Protein AF-A0A383AH98-F1 (afdb_monomer_lite)

Foldseek 3Di:
DDPQLVLQLVQLVVDPVSVVLLLQDAFPVSSCVVVVVVVDQDTNPGGPVNDDPVSRVSRRVSSNVSPAHPVRHDPVPCPDD

Secondary structure (DSSP, 8-state):
--HHHHHHHHHHHT-HHHHHHHTT-SSHHHHHHHHHTTT--EETTEEGGG--HHHHHHHHHHHHTTS-BTTB--TTT----

Structure (mmCIF, N/CA/C/O backbone):
data_AF-A0A383AH98-F1
#
_entry.id   AF-A0A383AH98-F1
#
loop_
_atom_site.group_PDB
_atom_site.id
_atom_site.type_symbol
_atom_site.label_atom_id
_atom_site.label_alt_id
_atom_site.label_comp_id
_atom_site.label_asym_id
_atom_site.label_entity_id
_atom_site.label_seq_id
_atom_site.pdbx_PDB_ins_code
_atom_site.Cartn_x
_atom_site.Cartn_y
_atom_site.Cartn_z
_atom_site.occupancy
_atom_site.B_iso_or_equiv
_atom_site.auth_seq_id
_atom_site.auth_comp_id
_atom_site.auth_asym_id
_atom_site.auth_atom_id
_atom_site.pdbx_PDB_model_num
ATOM 1 N N . MET A 1 1 ? -1.024 -2.068 14.967 1.00 74.94 1 MET A N 1
ATOM 2 C CA . MET A 1 1 ? -0.560 -2.748 13.728 1.00 74.94 1 MET A CA 1
ATOM 3 C C . MET A 1 1 ? -1.217 -4.105 13.675 1.00 74.94 1 MET A C 1
ATOM 5 O O . MET A 1 1 ? -0.845 -5.007 14.426 1.00 74.94 1 MET A O 1
ATOM 9 N N . THR A 1 2 ? -2.198 -4.224 12.796 1.00 94.56 2 THR A N 1
ATOM 10 C CA . THR A 1 2 ? -3.004 -5.427 12.621 1.00 94.56 2 THR A CA 1
ATOM 11 C C . THR A 1 2 ? -2.326 -6.414 11.647 1.00 94.56 2 THR A C 1
ATOM 13 O O . THR A 1 2 ? -1.371 -6.060 10.943 1.00 94.56 2 THR A O 1
ATOM 16 N N . PRO A 1 3 ? -2.835 -7.655 11.537 1.00 96.31 3 PRO A N 1
ATOM 17 C CA . PRO A 1 3 ? -2.411 -8.586 10.495 1.00 96.31 3 PRO A CA 1
ATOM 18 C C . PRO A 1 3 ? -2.741 -8.140 9.060 1.00 96.31 3 PRO A C 1
ATOM 20 O O . PRO A 1 3 ? -2.013 -8.527 8.146 1.00 96.31 3 PRO A O 1
ATOM 23 N N . LEU A 1 4 ? -3.819 -7.375 8.844 1.00 97.00 4 LEU A N 1
ATOM 24 C CA . LEU A 1 4 ? -4.246 -6.937 7.508 1.00 97.00 4 LEU A CA 1
ATOM 25 C C . LEU A 1 4 ? -3.317 -5.848 6.978 1.00 97.00 4 LEU A C 1
ATOM 27 O O . LEU A 1 4 ? -2.693 -6.030 5.931 1.00 97.00 4 LEU A O 1
ATOM 31 N N . ALA A 1 5 ? -3.120 -4.790 7.763 1.00 96.88 5 ALA A N 1
ATOM 32 C CA . ALA A 1 5 ? -2.227 -3.691 7.421 1.00 96.88 5 ALA A CA 1
ATOM 33 C C . ALA A 1 5 ? -0.784 -4.169 7.167 1.00 96.88 5 ALA A C 1
ATOM 35 O O . ALA A 1 5 ? -0.128 -3.720 6.230 1.00 96.88 5 ALA A O 1
ATOM 36 N N . LEU A 1 6 ? -0.307 -5.164 7.932 1.00 97.62 6 LEU A N 1
ATOM 37 C CA . LEU A 1 6 ? 1.005 -5.787 7.715 1.00 97.62 6 LEU A CA 1
ATOM 38 C C . LEU A 1 6 ? 1.101 -6.565 6.389 1.00 97.62 6 LEU A C 1
ATOM 40 O O . LEU A 1 6 ? 2.170 -6.626 5.782 1.00 97.62 6 LEU A O 1
ATOM 44 N N . ARG A 1 7 ? 0.022 -7.223 5.951 1.00 98.12 7 ARG A N 1
ATOM 45 C CA . ARG A 1 7 ? -0.003 -7.934 4.661 1.00 98.12 7 ARG A CA 1
ATOM 46 C C . ARG A 1 7 ? 0.009 -6.951 3.497 1.00 98.12 7 ARG A C 1
ATOM 48 O O . ARG A 1 7 ? 0.742 -7.184 2.538 1.00 98.12 7 ARG A O 1
ATOM 55 N N . ILE A 1 8 ? -0.759 -5.869 3.603 1.00 98.25 8 ILE A N 1
ATOM 56 C CA . ILE A 1 8 ? -0.805 -4.808 2.594 1.00 98.25 8 ILE A CA 1
ATOM 57 C C . ILE A 1 8 ? 0.560 -4.130 2.475 1.00 98.25 8 ILE A C 1
ATOM 59 O O . ILE A 1 8 ? 1.104 -4.087 1.376 1.00 98.25 8 ILE A O 1
ATOM 63 N N . SER A 1 9 ? 1.167 -3.691 3.583 1.00 98.25 9 SER A N 1
ATOM 64 C CA . SER A 1 9 ? 2.464 -3.000 3.540 1.00 98.25 9 SER A CA 1
ATOM 65 C C . SER A 1 9 ? 3.576 -3.865 2.942 1.00 98.25 9 SER A C 1
ATOM 67 O O . SER A 1 9 ? 4.357 -3.392 2.121 1.00 98.25 9 SER A O 1
ATOM 69 N N . ARG A 1 10 ? 3.606 -5.167 3.258 1.00 98.38 10 ARG A N 1
ATOM 70 C CA . ARG A 1 10 ? 4.512 -6.123 2.595 1.00 98.38 10 ARG A CA 1
ATOM 71 C C . ARG A 1 10 ? 4.252 -6.212 1.100 1.00 98.38 10 ARG A C 1
ATOM 73 O O . ARG A 1 10 ? 5.190 -6.179 0.318 1.00 98.38 10 ARG A O 1
ATOM 80 N N . ARG A 1 11 ? 2.983 -6.296 0.699 1.00 98.25 11 ARG A N 1
ATOM 81 C CA . ARG A 1 11 ? 2.630 -6.403 -0.715 1.00 98.25 11 ARG A CA 1
ATOM 82 C C . ARG A 1 11 ? 2.980 -5.142 -1.503 1.00 98.25 11 ARG A C 1
ATOM 84 O O . ARG A 1 11 ? 3.314 -5.274 -2.675 1.00 98.25 11 ARG A O 1
ATOM 91 N N . ILE A 1 12 ? 2.927 -3.968 -0.875 1.00 98.25 12 ILE A N 1
ATOM 92 C CA . ILE A 1 12 ? 3.390 -2.709 -1.471 1.00 98.25 12 ILE A CA 1
ATOM 93 C C . ILE A 1 12 ? 4.894 -2.780 -1.756 1.00 98.25 12 ILE A C 1
ATOM 95 O O . ILE A 1 12 ? 5.297 -2.472 -2.868 1.00 98.25 12 ILE A O 1
ATOM 99 N N . LEU A 1 13 ? 5.700 -3.270 -0.808 1.00 98.12 13 LEU A N 1
ATOM 100 C CA . LEU A 1 13 ? 7.150 -3.451 -0.991 1.00 98.12 13 LEU A CA 1
ATOM 101 C C . LEU A 1 13 ? 7.512 -4.575 -1.979 1.00 98.12 13 LEU A C 1
ATOM 103 O O . LEU A 1 13 ? 8.566 -4.541 -2.598 1.00 98.12 13 LEU A O 1
ATOM 107 N N . ASP A 1 14 ? 6.662 -5.595 -2.116 1.00 98.31 14 ASP A N 1
ATOM 108 C CA . ASP A 1 14 ? 6.912 -6.739 -3.005 1.00 98.31 14 ASP A CA 1
ATOM 109 C C . ASP A 1 14 ? 6.548 -6.459 -4.479 1.00 98.31 14 ASP A C 1
ATOM 111 O O . ASP A 1 14 ? 6.782 -7.307 -5.347 1.00 98.31 14 ASP A O 1
ATOM 115 N N . VAL A 1 15 ? 5.893 -5.332 -4.772 1.00 97.62 15 VAL A N 1
ATOM 116 C CA . VAL A 1 15 ? 5.423 -4.976 -6.116 1.00 97.62 15 VAL A CA 1
ATOM 117 C C . VAL A 1 15 ? 5.933 -3.587 -6.470 1.00 97.62 15 VAL A C 1
ATOM 119 O O . VAL A 1 15 ? 5.349 -2.597 -6.040 1.00 97.62 15 VAL A O 1
ATOM 122 N N . ASP A 1 16 ? 6.940 -3.515 -7.343 1.00 97.69 16 ASP A N 1
ATOM 123 C CA . ASP A 1 16 ? 7.595 -2.262 -7.753 1.00 97.69 16 ASP A CA 1
ATOM 124 C C . ASP A 1 16 ? 6.603 -1.155 -8.140 1.00 97.69 16 ASP A C 1
ATOM 126 O O . ASP A 1 16 ? 6.795 0.009 -7.809 1.00 97.69 16 ASP A O 1
ATOM 1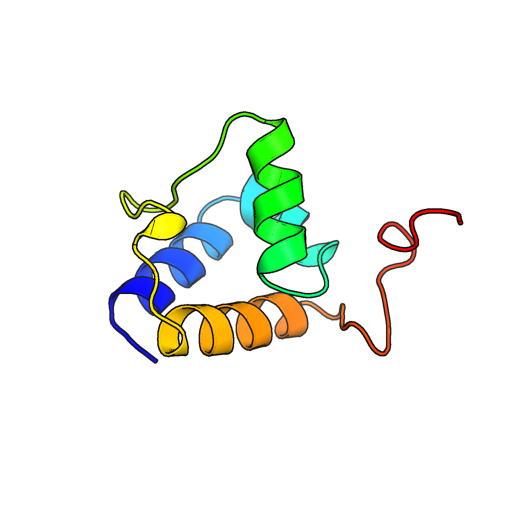30 N N . ASN A 1 17 ? 5.512 -1.495 -8.835 1.00 96.38 17 ASN A N 1
ATOM 131 C CA . ASN A 1 17 ? 4.495 -0.512 -9.214 1.00 96.38 17 ASN A CA 1
ATOM 132 C C . ASN A 1 17 ? 3.799 0.112 -7.997 1.00 96.38 17 ASN A C 1
ATOM 134 O O . ASN A 1 17 ? 3.545 1.311 -8.005 1.00 96.38 17 ASN A O 1
ATOM 138 N N . PHE A 1 18 ? 3.501 -0.675 -6.962 1.00 97.56 18 PHE A N 1
ATOM 139 C CA . PHE A 1 18 ? 2.898 -0.158 -5.735 1.00 97.56 18 PHE A CA 1
ATOM 140 C C . PHE A 1 18 ? 3.913 0.624 -4.907 1.00 97.56 18 PHE A C 1
ATOM 142 O O . PHE A 1 18 ? 3.579 1.700 -4.424 1.00 97.56 18 PHE A O 1
ATOM 149 N N . GLU A 1 19 ? 5.151 0.144 -4.792 1.00 97.12 19 GLU A N 1
ATOM 150 C CA . GLU A 1 19 ? 6.217 0.881 -4.104 1.00 97.12 19 GLU A CA 1
ATOM 151 C C . GLU A 1 19 ? 6.477 2.248 -4.764 1.00 97.12 19 GLU A C 1
ATOM 153 O O . GLU A 1 19 ? 6.563 3.271 -4.086 1.00 97.12 19 GLU A O 1
ATOM 158 N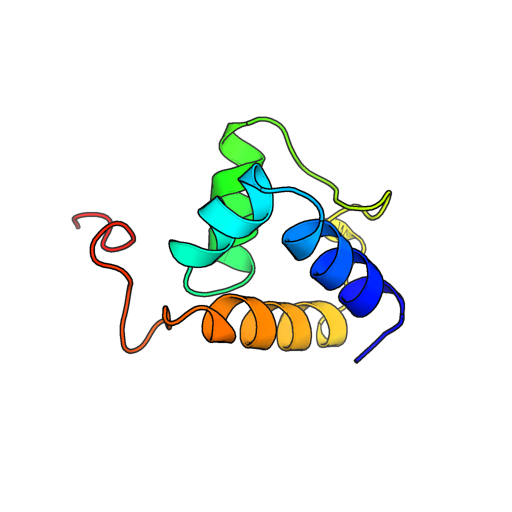 N . ASN A 1 20 ? 6.518 2.297 -6.099 1.00 94.75 20 ASN A N 1
ATOM 159 C CA . ASN A 1 20 ? 6.700 3.540 -6.849 1.00 94.75 20 ASN A CA 1
ATOM 160 C C . ASN A 1 20 ? 5.538 4.527 -6.657 1.00 94.75 20 ASN A C 1
ATOM 162 O O . ASN A 1 20 ? 5.783 5.729 -6.566 1.00 94.75 20 ASN A O 1
ATOM 166 N N . VAL A 1 21 ? 4.291 4.043 -6.591 1.00 94.88 21 VAL A N 1
ATOM 167 C CA . VAL A 1 21 ? 3.128 4.894 -6.281 1.00 94.88 21 VAL A CA 1
ATOM 168 C C . VAL A 1 21 ? 3.212 5.395 -4.837 1.00 94.88 21 VAL A C 1
ATOM 170 O O . VAL A 1 21 ? 3.063 6.588 -4.601 1.00 94.88 21 VAL A O 1
ATOM 173 N N . ALA A 1 22 ? 3.573 4.539 -3.877 1.00 95.94 22 ALA A N 1
ATOM 174 C CA . ALA A 1 22 ? 3.749 4.945 -2.481 1.00 95.94 22 ALA A CA 1
ATOM 175 C C . ALA A 1 22 ? 4.774 6.084 -2.310 1.00 95.94 22 ALA A C 1
ATOM 177 O O . ALA A 1 22 ? 4.584 6.955 -1.471 1.00 95.94 22 ALA A O 1
ATOM 178 N N . HIS A 1 23 ? 5.821 6.137 -3.141 1.00 93.75 23 HIS A N 1
ATOM 179 C CA . HIS A 1 23 ? 6.806 7.226 -3.121 1.00 93.75 23 HIS A CA 1
ATOM 180 C C . HIS A 1 23 ? 6.264 8.606 -3.524 1.00 93.75 23 HIS A C 1
ATOM 182 O O . HIS A 1 23 ? 6.894 9.617 -3.196 1.00 93.75 23 HIS A O 1
ATOM 188 N N . VAL A 1 24 ? 5.145 8.669 -4.249 1.00 92.19 24 VAL A N 1
ATOM 189 C CA . VAL A 1 24 ? 4.535 9.934 -4.684 1.00 92.19 24 VAL A CA 1
ATOM 190 C C . VAL A 1 24 ? 3.283 10.304 -3.893 1.00 92.19 24 VAL A C 1
ATOM 192 O O . VAL A 1 24 ? 2.796 11.417 -4.074 1.00 92.19 24 VAL A O 1
ATOM 195 N N . CYS A 1 25 ? 2.818 9.422 -3.007 1.00 93.31 25 CYS A N 1
ATOM 196 C CA . CYS A 1 25 ? 1.644 9.616 -2.162 1.00 93.31 25 CYS A CA 1
ATOM 197 C C . CYS A 1 25 ? 2.045 9.997 -0.738 1.00 93.31 25 CYS A C 1
ATOM 199 O O . CYS A 1 25 ? 3.052 9.526 -0.212 1.00 93.31 25 CYS A O 1
ATOM 201 N N . CYS A 1 26 ? 1.244 10.840 -0.102 1.00 93.25 26 CYS A N 1
ATOM 202 C CA . CYS A 1 26 ? 1.521 11.377 1.224 1.00 93.25 26 CYS A CA 1
ATOM 203 C C . CYS A 1 26 ? 0.763 10.685 2.355 1.00 93.25 26 CYS A C 1
ATOM 205 O O . CYS A 1 26 ? 1.194 10.782 3.504 1.00 93.25 26 CYS A O 1
ATOM 207 N N . ASP A 1 27 ? -0.321 9.996 2.022 1.00 94.88 27 ASP A N 1
ATOM 208 C CA . ASP A 1 27 ? -1.168 9.254 2.942 1.00 94.88 27 ASP A CA 1
ATOM 209 C C . ASP A 1 27 ? -1.801 8.039 2.242 1.00 94.88 27 ASP A C 1
ATOM 211 O O . ASP A 1 27 ? -1.646 7.818 1.033 1.00 94.88 27 ASP A O 1
ATOM 215 N N . TRP A 1 28 ? -2.487 7.205 3.027 1.00 96.44 28 TRP A N 1
ATOM 216 C CA . TRP A 1 28 ? -3.198 6.036 2.503 1.00 96.44 28 TRP A CA 1
ATOM 217 C C . TRP A 1 28 ? -4.315 6.422 1.526 1.00 96.44 28 TRP A C 1
ATOM 219 O O . TRP A 1 28 ? -4.526 5.726 0.533 1.00 96.44 28 TRP A O 1
ATOM 229 N N . GLU A 1 29 ? -5.012 7.532 1.776 1.00 95.50 29 GLU A N 1
ATOM 230 C CA . GLU A 1 29 ? -6.100 7.996 0.915 1.00 95.50 29 GLU A CA 1
ATOM 231 C C . GLU A 1 29 ? -5.578 8.304 -0.494 1.00 95.50 29 GLU A C 1
ATOM 233 O O . GLU A 1 29 ? -6.076 7.736 -1.468 1.00 95.50 29 GLU A O 1
ATOM 238 N N . GLU A 1 30 ? -4.525 9.112 -0.610 1.00 94.25 30 GLU A N 1
ATOM 239 C CA . GLU A 1 30 ? -3.885 9.437 -1.881 1.00 94.25 30 GLU A CA 1
ATOM 240 C C . GLU A 1 30 ? -3.376 8.176 -2.586 1.00 94.25 30 GLU A C 1
ATOM 242 O O . GLU A 1 30 ? -3.623 7.995 -3.778 1.00 94.25 30 GLU A O 1
ATOM 247 N N . PHE A 1 31 ? -2.751 7.254 -1.849 1.00 96.31 31 PHE A N 1
ATOM 248 C CA . PHE A 1 31 ? -2.318 5.975 -2.412 1.00 96.31 31 PHE A CA 1
ATOM 249 C C . PHE A 1 31 ? -3.482 5.190 -3.029 1.00 96.31 31 PHE A C 1
ATOM 251 O O . PHE A 1 31 ? -3.379 4.735 -4.171 1.00 96.31 31 PHE A O 1
ATOM 258 N N . THR A 1 32 ? -4.601 5.047 -2.309 1.00 97.06 32 THR A N 1
ATOM 259 C CA . THR A 1 32 ? -5.776 4.322 -2.821 1.00 97.06 32 THR A CA 1
ATOM 260 C C . THR A 1 32 ? -6.410 5.010 -4.027 1.00 97.06 32 THR A C 1
ATOM 262 O O . THR A 1 32 ? -6.824 4.320 -4.956 1.00 97.06 32 THR A O 1
ATOM 265 N N . GLN A 1 33 ? -6.435 6.346 -4.064 1.00 95.19 33 GLN A N 1
ATOM 266 C CA . GLN A 1 33 ? -6.931 7.105 -5.214 1.00 95.19 33 GLN A CA 1
ATOM 267 C C . GLN A 1 33 ? -6.076 6.854 -6.462 1.00 95.19 33 GLN A C 1
ATOM 269 O O . GLN A 1 33 ? -6.625 6.540 -7.517 1.00 95.19 33 GLN A O 1
ATOM 274 N N . GLU A 1 34 ? -4.749 6.928 -6.338 1.00 94.12 34 GLU A N 1
ATOM 275 C CA . GLU A 1 34 ? -3.828 6.747 -7.466 1.00 94.12 34 GLU A CA 1
ATOM 276 C C . GLU A 1 34 ? -3.884 5.313 -8.029 1.00 94.12 34 GLU A C 1
ATOM 278 O O . GLU A 1 34 ? -3.939 5.125 -9.245 1.00 94.12 34 GLU A O 1
ATOM 283 N N . VAL A 1 35 ? -3.950 4.276 -7.182 1.00 96.50 35 VAL A N 1
ATOM 284 C CA . VAL A 1 35 ? -4.083 2.888 -7.678 1.00 96.50 35 VAL A CA 1
ATOM 285 C C . VAL A 1 35 ? -5.492 2.575 -8.204 1.00 96.50 35 VAL A C 1
ATOM 287 O O . VAL A 1 35 ? -5.634 1.764 -9.127 1.00 96.50 35 VAL A O 1
ATOM 290 N N . ALA A 1 3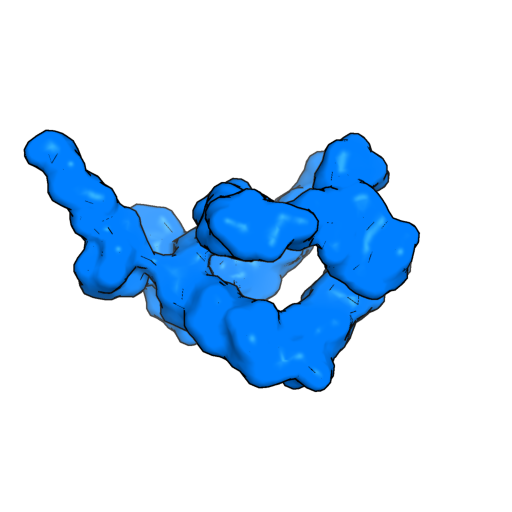6 ? -6.531 3.247 -7.695 1.00 96.19 36 ALA A N 1
ATOM 291 C CA . ALA A 1 36 ? -7.894 3.125 -8.212 1.00 96.19 36 ALA A CA 1
ATOM 292 C C . ALA A 1 36 ? -8.016 3.642 -9.655 1.00 96.19 36 ALA A C 1
ATOM 294 O O . ALA A 1 36 ? -8.795 3.081 -10.431 1.00 96.19 36 ALA A O 1
ATOM 295 N N . GLU A 1 37 ? -7.202 4.624 -10.074 1.00 94.12 37 GLU A N 1
ATOM 296 C CA . GLU A 1 37 ? -7.138 5.066 -11.480 1.00 94.12 37 GLU A CA 1
ATOM 297 C C . GLU A 1 37 ? -6.728 3.934 -12.439 1.00 94.12 37 GLU A C 1
ATOM 299 O O . GLU A 1 37 ? -7.007 3.993 -13.640 1.00 94.12 37 GLU A O 1
ATOM 304 N N . TRP A 1 38 ? -6.094 2.874 -11.928 1.00 94.44 38 TRP A N 1
ATOM 305 C CA . TRP A 1 38 ? -5.688 1.692 -12.697 1.00 94.44 38 TRP A CA 1
ATOM 306 C C . TRP A 1 38 ? -6.623 0.493 -12.487 1.00 94.44 38 TRP A C 1
ATOM 308 O O . TRP A 1 38 ? -6.338 -0.606 -12.968 1.00 94.44 38 TRP A O 1
ATOM 318 N N . GLY A 1 39 ? -7.748 0.698 -11.795 1.00 96.38 39 GLY A N 1
ATOM 319 C CA . GLY A 1 39 ? -8.730 -0.339 -11.489 1.00 96.38 39 GLY A CA 1
ATOM 320 C C . GLY A 1 39 ? -8.318 -1.271 -10.349 1.00 96.38 39 GLY A C 1
ATOM 321 O O . GLY A 1 39 ? -8.745 -2.423 -10.342 1.00 96.38 39 GLY A O 1
ATOM 322 N N . VAL A 1 40 ? -7.471 -0.808 -9.423 1.00 97.56 40 VAL A N 1
ATOM 323 C CA . VAL A 1 40 ? -7.086 -1.557 -8.219 1.00 97.56 40 VAL A CA 1
ATOM 324 C C . VAL A 1 40 ? -7.897 -1.057 -7.025 1.00 97.56 40 VAL A C 1
ATOM 326 O O . VAL A 1 40 ? -7.762 0.092 -6.622 1.00 97.56 40 VAL A O 1
ATOM 329 N N . ASP A 1 41 ? -8.709 -1.936 -6.447 1.00 97.31 41 ASP A N 1
ATOM 330 C CA . ASP A 1 41 ? -9.562 -1.694 -5.270 1.00 97.31 41 ASP A CA 1
ATOM 331 C C . ASP A 1 41 ? -9.217 -2.607 -4.074 1.00 97.31 41 ASP A C 1
ATOM 333 O O . ASP A 1 41 ? -9.807 -2.499 -2.997 1.00 97.31 41 ASP A O 1
ATOM 337 N N . HIS A 1 42 ? -8.228 -3.488 -4.250 1.00 97.56 42 HIS A N 1
ATOM 338 C CA . HIS A 1 42 ? -7.761 -4.423 -3.234 1.00 97.56 42 HIS A CA 1
ATOM 339 C C . HIS A 1 42 ? -6.268 -4.727 -3.380 1.00 97.56 42 HIS A C 1
ATOM 341 O O . HIS A 1 42 ? -5.702 -4.748 -4.478 1.00 97.56 42 HIS A O 1
ATOM 347 N N . ILE A 1 43 ? -5.613 -5.041 -2.260 1.00 97.75 43 ILE A N 1
ATOM 348 C CA . ILE A 1 43 ? -4.216 -5.490 -2.219 1.00 97.75 43 ILE A CA 1
ATOM 349 C C . ILE A 1 43 ? -4.107 -6.702 -1.302 1.00 97.75 43 ILE A C 1
ATOM 351 O O . ILE A 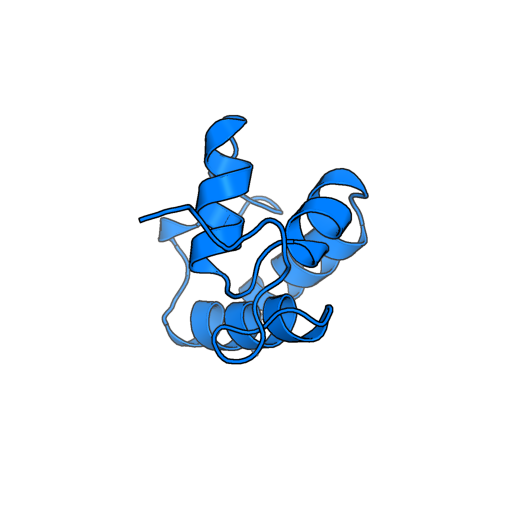1 43 ? -4.666 -6.736 -0.214 1.00 97.75 43 ILE A O 1
ATOM 355 N N . ALA A 1 44 ? -3.342 -7.708 -1.732 1.00 96.81 44 ALA A N 1
ATOM 356 C CA . ALA A 1 44 ? -3.119 -8.933 -0.961 1.00 96.81 44 ALA A CA 1
ATOM 357 C C . ALA A 1 44 ? -4.420 -9.667 -0.567 1.00 96.81 44 ALA A C 1
ATOM 359 O O . ALA A 1 44 ? -4.468 -10.262 0.511 1.00 96.81 44 ALA A O 1
ATOM 360 N N . GLU A 1 45 ? -5.423 -9.649 -1.457 1.00 96.69 45 GLU A N 1
ATOM 361 C CA . GLU A 1 45 ? -6.770 -10.218 -1.245 1.00 96.69 45 GLU A CA 1
ATOM 362 C C . GLU A 1 45 ? -7.565 -9.515 -0.127 1.00 96.69 45 GLU A C 1
ATOM 364 O O . GLU A 1 45 ? -8.371 -10.147 0.551 1.00 96.69 45 GLU A O 1
ATOM 369 N N . ILE A 1 46 ? -7.285 -8.232 0.114 1.00 97.38 46 ILE A N 1
ATOM 370 C CA . ILE A 1 46 ? -7.970 -7.403 1.108 1.00 97.38 46 ILE A CA 1
ATOM 371 C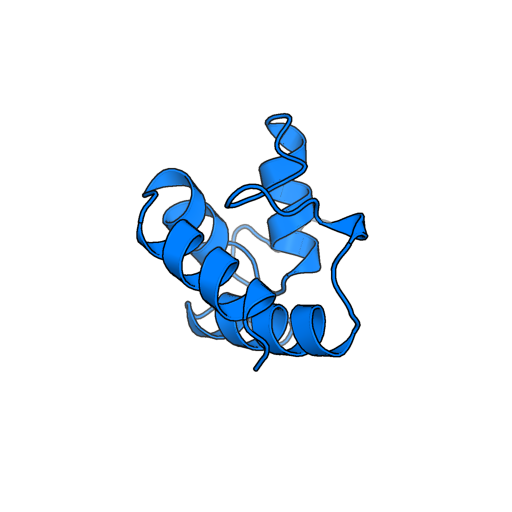 C . ILE A 1 46 ? -8.537 -6.190 0.375 1.00 97.38 46 ILE A C 1
ATOM 373 O O . ILE A 1 46 ? -7.759 -5.395 -0.164 1.00 97.38 46 ILE A O 1
ATOM 377 N N . ASP A 1 47 ? -9.864 -6.083 0.342 1.00 97.25 47 ASP A N 1
ATOM 378 C CA . ASP A 1 47 ? -10.574 -4.924 -0.200 1.00 97.25 47 ASP A CA 1
ATOM 379 C C . ASP A 1 47 ? -10.305 -3.698 0.682 1.00 97.25 47 ASP A C 1
ATOM 381 O O . ASP A 1 47 ? -10.239 -3.804 1.910 1.00 97.25 47 ASP A O 1
ATOM 385 N N . PHE A 1 48 ? -10.127 -2.521 0.077 1.00 96.25 48 PHE A N 1
ATOM 386 C CA . PHE A 1 48 ? -9.817 -1.308 0.846 1.00 96.25 48 PHE A CA 1
ATOM 387 C C . PHE A 1 48 ? -10.951 -0.902 1.801 1.00 96.25 48 PHE A C 1
ATOM 389 O O . PHE A 1 48 ? -10.673 -0.382 2.881 1.00 96.25 48 PHE A O 1
ATOM 396 N N . ASP A 1 49 ? -12.201 -1.213 1.447 1.00 95.00 49 ASP A N 1
ATOM 397 C CA . ASP A 1 49 ? -13.396 -0.948 2.262 1.00 95.00 49 ASP A CA 1
ATOM 398 C C . ASP A 1 49 ? -13.510 -1.856 3.507 1.00 95.00 49 ASP A C 1
ATOM 400 O O . ASP A 1 49 ? -14.281 -1.554 4.419 1.00 95.00 49 ASP A O 1
ATOM 404 N N . ASP A 1 50 ? -12.740 -2.949 3.576 1.00 96.31 50 ASP A N 1
ATOM 405 C CA . ASP A 1 50 ? -12.724 -3.873 4.723 1.00 96.31 50 ASP A CA 1
ATOM 406 C C . ASP A 1 50 ? -11.745 -3.437 5.832 1.00 96.31 50 ASP A C 1
ATOM 408 O O . ASP A 1 50 ? -11.643 -4.087 6.880 1.00 96.31 50 ASP A O 1
ATOM 412 N N . LEU A 1 51 ? -10.996 -2.351 5.614 1.00 96.56 51 LEU A N 1
ATOM 413 C CA . LEU A 1 51 ? -9.995 -1.855 6.552 1.00 96.56 51 LEU A CA 1
ATOM 414 C C . LEU A 1 51 ? -10.642 -1.106 7.721 1.00 96.56 51 LEU A C 1
ATOM 416 O O . LEU A 1 51 ? -11.519 -0.261 7.556 1.00 96.56 51 LEU A O 1
ATOM 420 N N . SER A 1 52 ? -10.171 -1.399 8.931 1.00 97.62 52 SER A N 1
ATOM 421 C CA . SER A 1 52 ? -10.544 -0.640 10.123 1.00 97.62 52 SER A CA 1
ATOM 422 C C . SER A 1 52 ? -9.784 0.686 10.207 1.00 97.62 52 SER A C 1
ATOM 424 O O . SER A 1 52 ? -8.739 0.860 9.583 1.00 97.62 52 SER A O 1
ATOM 426 N N . GLU A 1 53 ? -10.250 1.605 11.054 1.00 96.75 53 GLU A N 1
ATOM 427 C CA . GLU A 1 53 ? -9.527 2.857 11.328 1.00 96.75 53 GLU A CA 1
ATOM 428 C C . GLU A 1 53 ? -8.082 2.600 11.809 1.00 96.75 53 GLU A C 1
ATOM 430 O O . GLU A 1 53 ? -7.164 3.283 11.370 1.00 96.75 53 GLU A O 1
ATOM 435 N N . GLU A 1 54 ? -7.836 1.557 12.621 1.00 96.94 54 GLU A N 1
ATOM 436 C CA . GLU A 1 54 ? -6.471 1.199 13.057 1.00 96.94 54 GLU A CA 1
ATOM 437 C C . GLU A 1 54 ? -5.586 0.737 11.882 1.00 96.94 54 GLU A C 1
ATOM 439 O O . GLU A 1 54 ? -4.373 0.975 11.877 1.00 96.94 54 GLU A O 1
ATOM 444 N N . ASP A 1 55 ? -6.170 0.052 10.893 1.00 97.56 55 ASP A N 1
ATOM 445 C CA . ASP A 1 55 ? -5.451 -0.346 9.682 1.00 97.56 55 ASP A CA 1
ATOM 446 C C . ASP A 1 55 ? -5.026 0.878 8.879 1.00 97.56 55 ASP A C 1
ATOM 448 O O . ASP A 1 55 ? -3.862 0.981 8.486 1.00 97.56 55 ASP A O 1
ATOM 452 N N . ILE A 1 56 ? -5.969 1.799 8.676 1.00 97.62 56 ILE A N 1
ATOM 453 C CA . ILE A 1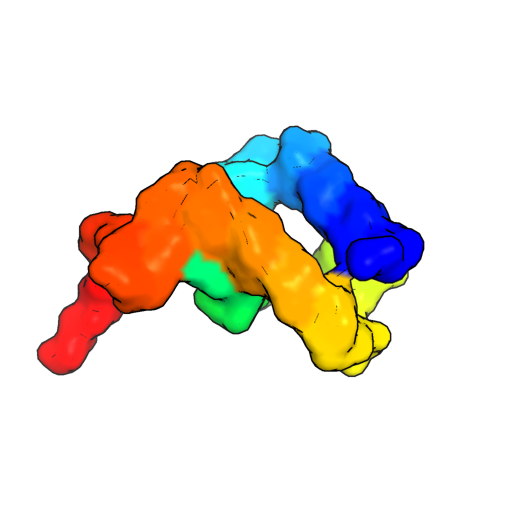 56 ? -5.772 3.031 7.915 1.00 97.62 56 ILE A CA 1
ATOM 454 C C . ILE A 1 56 ? -4.719 3.909 8.595 1.00 97.62 56 ILE A C 1
ATOM 456 O O . ILE A 1 56 ? -3.773 4.303 7.926 1.00 97.62 56 ILE A O 1
ATOM 460 N N . ASP A 1 57 ? -4.786 4.121 9.913 1.00 96.88 57 ASP A N 1
ATOM 461 C CA . ASP A 1 57 ? -3.796 4.916 10.664 1.00 96.88 57 ASP A CA 1
ATOM 462 C C . ASP A 1 57 ? -2.366 4.363 10.521 1.00 96.88 57 ASP A C 1
ATOM 464 O O . ASP A 1 57 ? -1.376 5.101 10.421 1.00 96.88 57 ASP A O 1
ATOM 468 N N . TYR A 1 58 ? -2.234 3.033 10.522 1.00 97.69 58 TYR A N 1
ATOM 469 C CA . TYR A 1 58 ? -0.944 2.390 10.299 1.00 97.69 58 TYR A CA 1
ATOM 470 C C . TYR A 1 58 ? -0.470 2.558 8.852 1.00 97.69 58 TYR A C 1
ATOM 472 O O . TYR A 1 58 ? 0.708 2.848 8.632 1.00 97.69 58 TYR A O 1
ATOM 480 N N . LEU A 1 59 ? -1.355 2.341 7.877 1.00 97.75 59 LEU A N 1
ATOM 481 C CA . LEU A 1 59 ? -1.033 2.455 6.456 1.00 97.75 59 LEU A CA 1
ATOM 482 C C . LEU A 1 59 ? -0.689 3.895 6.075 1.00 97.75 59 LEU A C 1
ATOM 484 O O . LEU A 1 59 ? 0.249 4.101 5.315 1.00 97.75 59 LEU A O 1
ATOM 488 N N . ASP A 1 60 ? -1.355 4.869 6.680 1.00 96.56 60 ASP A N 1
ATOM 489 C CA . ASP A 1 60 ? -1.057 6.290 6.551 1.00 96.56 60 ASP A CA 1
ATOM 490 C C . ASP A 1 60 ? 0.383 6.595 6.986 1.00 96.56 60 ASP A C 1
ATOM 492 O O . ASP A 1 60 ? 1.213 7.070 6.210 1.00 96.56 60 ASP A O 1
ATOM 496 N N . SER A 1 61 ? 0.734 6.165 8.202 1.00 95.50 61 SER A N 1
ATOM 497 C CA . SER A 1 61 ? 2.100 6.287 8.728 1.00 95.50 61 SER A CA 1
ATOM 498 C C . SER A 1 61 ? 3.135 5.551 7.866 1.00 95.50 61 SER A C 1
ATOM 500 O O . SER A 1 61 ? 4.287 5.980 7.764 1.00 95.50 61 SER A O 1
ATOM 502 N N . PHE A 1 62 ? 2.749 4.422 7.268 1.00 96.94 62 PHE A N 1
ATOM 503 C CA . PHE A 1 62 ? 3.603 3.639 6.383 1.00 96.94 62 PHE A CA 1
ATOM 504 C C . PHE A 1 62 ? 3.857 4.359 5.054 1.00 96.94 62 PHE A C 1
ATOM 506 O O . PHE A 1 62 ? 5.021 4.495 4.683 1.00 96.94 62 PHE A O 1
ATOM 513 N N . ILE A 1 63 ? 2.825 4.869 4.376 1.00 96.56 63 ILE A N 1
ATOM 514 C CA . ILE A 1 63 ? 2.974 5.647 3.134 1.00 96.56 63 ILE A CA 1
ATOM 515 C C . ILE A 1 63 ? 3.794 6.917 3.395 1.00 96.56 63 ILE A C 1
ATOM 517 O O . ILE A 1 63 ? 4.773 7.176 2.695 1.00 96.56 63 ILE A O 1
ATOM 521 N N . ALA A 1 64 ? 3.518 7.632 4.488 1.00 92.19 64 ALA A N 1
ATOM 522 C CA . ALA A 1 64 ? 4.282 8.824 4.844 1.00 92.19 64 ALA A CA 1
ATOM 523 C C . ALA A 1 64 ? 5.783 8.542 5.101 1.00 92.19 64 ALA A C 1
ATOM 525 O O . ALA A 1 64 ? 6.642 9.423 4.987 1.00 92.19 64 ALA A O 1
ATOM 526 N N . SER A 1 65 ? 6.147 7.295 5.429 1.00 94.25 65 SER A N 1
ATOM 527 C CA . SER A 1 65 ? 7.542 6.907 5.679 1.00 94.25 65 SER A CA 1
ATOM 528 C C . SER A 1 65 ? 8.431 6.904 4.425 1.00 94.25 65 SER A C 1
ATOM 530 O O . SER A 1 65 ? 9.656 6.961 4.555 1.00 94.25 65 SER A O 1
ATOM 532 N N . PHE A 1 66 ? 7.844 6.919 3.221 1.00 90.75 66 PHE A N 1
ATOM 533 C CA . PHE A 1 66 ? 8.571 6.969 1.945 1.00 90.75 66 PHE A CA 1
ATOM 534 C C . PHE A 1 66 ? 9.154 8.359 1.625 1.00 90.75 66 PHE A C 1
ATOM 536 O O . PHE A 1 66 ? 9.901 8.508 0.655 1.00 90.75 66 PHE A O 1
ATOM 543 N N . GLY A 1 67 ? 8.867 9.369 2.459 1.00 80.50 67 GLY A N 1
ATOM 544 C CA . GLY A 1 67 ? 9.431 10.720 2.370 1.00 80.50 67 GLY A CA 1
ATOM 545 C C . GLY A 1 67 ? 8.453 11.804 1.901 1.00 80.50 67 GLY A C 1
ATOM 546 O O . GLY A 1 67 ? 8.857 12.966 1.815 1.00 80.50 67 GLY A O 1
ATOM 547 N N . CYS A 1 68 ? 7.194 11.446 1.635 1.00 80.00 68 CYS A N 1
ATOM 548 C CA . CYS A 1 68 ? 6.071 12.367 1.416 1.00 80.00 68 CYS A CA 1
ATOM 549 C C . CYS A 1 68 ? 5.285 12.497 2.721 1.00 80.00 68 CYS A C 1
ATOM 551 O O . CYS A 1 68 ? 5.124 11.524 3.446 1.00 80.00 68 CYS A O 1
ATOM 553 N N . SER A 1 69 ? 4.775 13.679 3.035 1.00 80.38 69 SER A N 1
ATOM 554 C CA . SER A 1 69 ? 3.735 13.824 4.055 1.00 80.38 69 SER A CA 1
ATOM 555 C C . SER A 1 69 ? 2.823 14.995 3.705 1.00 80.38 69 SER A C 1
ATOM 557 O O . SER A 1 69 ? 3.251 15.891 2.973 1.00 80.38 69 SER A O 1
ATOM 559 N N . PRO A 1 70 ? 1.615 15.095 4.285 1.00 79.56 70 PRO A N 1
ATOM 560 C CA . PRO A 1 70 ? 0.754 16.255 4.049 1.00 79.56 70 PRO A CA 1
ATOM 561 C C . PRO A 1 70 ? 1.422 17.602 4.393 1.00 79.56 70 PRO A C 1
ATOM 563 O O . PRO A 1 70 ? 1.097 18.636 3.816 1.00 79.56 70 PRO A O 1
ATOM 566 N N . SER A 1 71 ? 2.389 17.609 5.321 1.00 81.69 71 SER A N 1
ATOM 567 C CA . SER A 1 71 ? 3.172 18.798 5.690 1.00 81.69 71 SER A CA 1
ATOM 568 C C . SER A 1 71 ? 4.401 19.053 4.807 1.00 81.69 71 SER A C 1
ATOM 570 O O . SER A 1 71 ? 4.937 20.163 4.825 1.00 81.69 71 SER A O 1
ATOM 572 N N . ASN A 1 72 ? 4.847 18.060 4.039 1.00 80.50 72 ASN A N 1
ATOM 573 C CA . ASN A 1 72 ? 5.940 18.149 3.075 1.00 80.50 72 ASN A CA 1
ATOM 574 C C . ASN A 1 72 ? 5.588 17.311 1.832 1.00 80.50 72 ASN A C 1
ATOM 576 O O . ASN A 1 72 ? 6.124 16.208 1.666 1.00 80.50 72 ASN A O 1
ATOM 580 N N . PRO A 1 73 ? 4.649 17.795 0.996 1.00 78.12 73 PRO A N 1
ATOM 581 C CA . PRO A 1 73 ? 4.118 16.999 -0.092 1.00 78.12 73 PRO A CA 1
ATOM 582 C C . PRO A 1 73 ? 5.158 16.759 -1.180 1.00 78.12 73 PRO A C 1
ATOM 584 O O . PRO A 1 73 ? 6.025 17.600 -1.444 1.00 78.12 73 PRO A O 1
ATOM 587 N N . HIS A 1 74 ? 5.057 15.608 -1.840 1.00 73.94 74 HIS A N 1
ATOM 588 C CA . HIS A 1 74 ? 5.855 15.327 -3.019 1.00 73.94 74 HIS A CA 1
ATOM 589 C C . HIS A 1 74 ? 5.531 16.372 -4.107 1.00 73.94 74 HIS A C 1
ATOM 591 O O . HIS A 1 74 ? 4.373 16.749 -4.293 1.00 73.94 74 HIS A O 1
ATOM 597 N N . PRO A 1 75 ? 6.517 16.862 -4.882 1.00 75.31 75 PRO A N 1
ATOM 598 C CA . PRO A 1 75 ? 6.266 17.889 -5.893 1.00 75.31 75 PRO A CA 1
ATOM 599 C C . PRO A 1 75 ? 5.183 17.528 -6.921 1.00 75.31 75 PRO A C 1
ATOM 601 O O . PRO A 1 75 ? 4.583 18.428 -7.503 1.00 75.31 75 PRO A O 1
ATOM 604 N N . CYS A 1 76 ? 4.939 16.231 -7.144 1.00 64.25 76 CYS A N 1
ATOM 605 C CA . CYS A 1 76 ? 3.900 15.726 -8.045 1.00 64.25 76 CYS A CA 1
ATOM 606 C C . CYS A 1 76 ? 2.504 15.618 -7.399 1.00 64.25 76 CYS A C 1
ATOM 608 O O . CYS A 1 76 ? 1.523 15.645 -8.135 1.00 64.25 76 CYS A O 1
ATOM 610 N N . SER A 1 77 ? 2.402 15.526 -6.065 1.00 63.09 77 SER A N 1
ATOM 611 C CA . SER A 1 77 ? 1.116 15.454 -5.348 1.00 63.09 77 SER A CA 1
ATOM 612 C C . SER A 1 77 ? 0.484 16.824 -5.091 1.00 63.09 77 SER A C 1
ATOM 614 O O . SER A 1 77 ? -0.670 16.929 -4.682 1.00 63.09 77 SER A O 1
ATOM 616 N N . MET A 1 78 ? 1.193 17.914 -5.408 1.00 63.03 78 MET A N 1
ATOM 617 C CA . MET A 1 78 ? 0.613 19.256 -5.451 1.00 63.03 78 MET A CA 1
ATOM 618 C C . MET A 1 78 ? -0.354 19.381 -6.642 1.00 63.03 78 MET A C 1
ATOM 620 O O . MET A 1 78 ? -0.007 19.957 -7.676 1.00 63.03 78 MET A O 1
ATOM 624 N N . LYS A 1 79 ? -1.576 18.841 -6.526 1.00 57.84 79 LYS A N 1
ATOM 625 C CA . LYS A 1 79 ? -2.637 19.089 -7.512 1.00 57.84 79 LYS A CA 1
ATOM 626 C C . LYS A 1 79 ? -2.902 20.602 -7.532 1.00 57.84 79 LYS A C 1
ATOM 628 O O . LYS A 1 79 ? -3.189 21.211 -6.506 1.00 57.84 79 LYS A O 1
ATOM 633 N N . TYR A 1 80 ? -2.691 21.226 -8.692 1.00 46.50 80 TYR A N 1
ATOM 634 C CA . TYR A 1 80 ? -2.886 22.663 -8.888 1.00 46.50 80 TYR A CA 1
ATOM 635 C C . TYR A 1 80 ? -4.341 23.038 -8.565 1.00 46.50 80 TYR A C 1
ATOM 637 O O . TYR A 1 80 ? -5.257 22.496 -9.182 1.00 46.50 80 TYR A O 1
ATOM 645 N N . ASN A 1 81 ? -4.524 23.956 -7.611 1.00 41.25 81 ASN A N 1
ATOM 646 C CA . ASN A 1 81 ? -5.809 24.603 -7.316 1.00 41.25 81 ASN A CA 1
ATOM 647 C C . ASN A 1 81 ? -6.306 25.451 -8.492 1.00 41.25 81 ASN A C 1
ATOM 649 O O . ASN A 1 81 ? -5.472 26.181 -9.082 1.00 41.25 81 ASN A O 1
#

pLDDT: mean 91.1, std 11.89, range [41.25, 98.38]

Sequence (81 aa):
MTPLALRISRRILDVDNFENVAHVCCDWEEFTQEVAEWGVDHIAEIDFDDLSEEDIDYLDSFIASFGCSPSNPHPCSMKYN

Radius of gyration: 11.94 Å; chains: 1; bounding box: 23×35×26 Å

Organism: NCBI:txid408172